Protein AF-A0A6A6U9G2-F1 (afdb_monomer_lite)

pLDDT: mean 72.26, std 16.67, range [49.41, 94.44]

InterPro domains:
  IPR018824 Conidiation-specific protein 6 [PF10346] (43-72)

Sequence (77 aa):
MADNLRSSAVGQNPTFAQTVSKEENILGDKAVGGMDNDSDHVANVESGLKAAINNPNTSAKAKTEAEEKLKTLQSKS

Radius of gyration: 27.87 Å; chains: 1; bounding box: 68×57×48 Å

Foldseek 3Di:
DDDPPDPDPPPCPPPPVVVVVVVVVPCPAVPPVHPPDPVVVLVVLLVVLVCLLPDPPHDPVSNVVSVVVNVVSVVVD

Structure (mmCIF, N/CA/C/O backbone):
data_AF-A0A6A6U9G2-F1
#
_entry.id   AF-A0A6A6U9G2-F1
#
loop_
_atom_site.group_PDB
_atom_site.id
_atom_site.type_symbol
_atom_site.label_atom_id
_atom_site.label_alt_id
_atom_site.label_comp_id
_atom_site.label_asym_id
_atom_site.label_entity_id
_atom_site.label_seq_id
_atom_site.pdbx_PDB_ins_code
_atom_site.Cartn_x
_atom_site.Cartn_y
_atom_site.Cartn_z
_atom_site.occupancy
_atom_site.B_iso_or_equiv
_atom_site.auth_seq_id
_atom_site.auth_comp_id
_atom_site.auth_asym_id
_atom_site.auth_atom_id
_atom_site.pdbx_PDB_model_num
ATOM 1 N N . MET A 1 1 ? 63.492 -46.187 -31.701 1.00 49.97 1 MET A N 1
ATOM 2 C CA . MET A 1 1 ? 63.208 -45.227 -30.611 1.00 49.97 1 MET A CA 1
ATOM 3 C C . MET A 1 1 ? 61.867 -44.593 -30.938 1.00 49.97 1 MET A C 1
ATOM 5 O O . MET A 1 1 ? 61.705 -44.157 -32.067 1.00 49.97 1 MET A O 1
ATOM 9 N N . ALA A 1 2 ? 6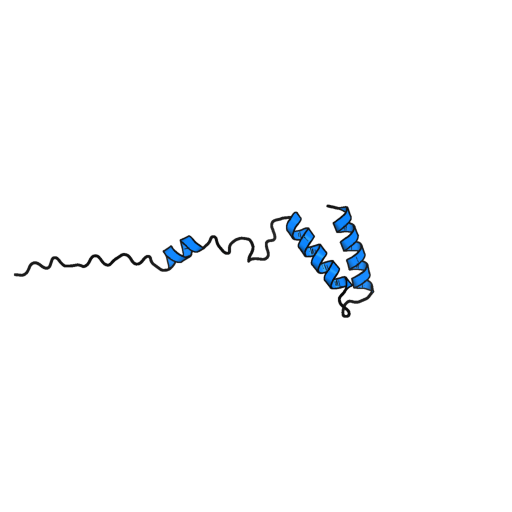0.887 -44.741 -30.045 1.00 49.41 2 ALA A N 1
ATOM 10 C CA . ALA A 1 2 ? 59.461 -44.640 -30.352 1.00 49.41 2 ALA A CA 1
ATOM 11 C C . ALA A 1 2 ? 58.964 -43.198 -30.531 1.00 49.41 2 ALA A C 1
ATOM 13 O O . ALA A 1 2 ? 59.303 -42.304 -29.758 1.00 49.41 2 ALA A O 1
ATOM 14 N N . ASP A 1 3 ? 58.137 -43.043 -31.560 1.00 56.59 3 ASP A N 1
ATOM 15 C CA . ASP A 1 3 ? 57.320 -41.887 -31.897 1.00 56.59 3 ASP A CA 1
ATOM 16 C C . ASP A 1 3 ? 56.187 -41.741 -30.867 1.00 56.59 3 ASP A C 1
ATOM 18 O O . ASP A 1 3 ? 55.286 -42.575 -30.795 1.00 56.59 3 ASP A O 1
ATOM 22 N N . ASN A 1 4 ? 56.258 -40.709 -30.024 1.00 58.22 4 ASN A N 1
ATOM 23 C CA . ASN A 1 4 ? 55.255 -40.419 -28.996 1.00 58.22 4 ASN A CA 1
ATOM 24 C C . ASN A 1 4 ? 54.378 -39.227 -29.421 1.00 58.22 4 ASN A C 1
ATOM 26 O O . ASN A 1 4 ? 54.303 -38.205 -28.741 1.00 58.22 4 ASN A O 1
ATOM 30 N N . LEU A 1 5 ? 53.679 -39.372 -30.549 1.00 61.81 5 LEU A N 1
ATOM 31 C CA . LEU A 1 5 ? 52.565 -38.515 -30.972 1.00 61.81 5 LEU A CA 1
ATOM 32 C C . LEU A 1 5 ? 51.255 -38.988 -30.317 1.00 61.81 5 LEU A C 1
ATOM 34 O O . LEU A 1 5 ? 50.389 -39.592 -30.952 1.00 61.81 5 LEU A O 1
ATOM 38 N N . ARG A 1 6 ? 51.082 -38.727 -29.017 1.00 61.88 6 ARG A N 1
ATOM 39 C CA . ARG A 1 6 ? 49.767 -38.868 -28.368 1.00 61.88 6 ARG A CA 1
ATOM 40 C C . ARG A 1 6 ? 49.630 -37.949 -27.157 1.00 61.88 6 ARG A C 1
ATOM 42 O O . ARG A 1 6 ? 49.490 -38.416 -26.035 1.00 61.88 6 ARG A O 1
ATOM 49 N N . SER A 1 7 ? 49.626 -36.636 -27.377 1.00 50.03 7 SER A N 1
ATOM 50 C CA . SER A 1 7 ? 48.990 -35.746 -26.402 1.00 50.03 7 SER A CA 1
ATOM 51 C C . SER A 1 7 ? 47.561 -35.519 -26.860 1.00 50.03 7 SER A C 1
ATOM 53 O O . SER A 1 7 ? 47.290 -34.804 -27.822 1.00 50.03 7 SER A O 1
ATOM 55 N N . SER A 1 8 ? 46.675 -36.279 -26.226 1.00 54.59 8 SER A N 1
ATOM 56 C CA . SER A 1 8 ? 45.226 -36.184 -26.288 1.00 54.59 8 SER A CA 1
ATOM 57 C C . SER A 1 8 ? 44.757 -34.746 -26.482 1.00 54.59 8 SER A C 1
ATOM 59 O O . SER A 1 8 ? 45.122 -33.869 -25.700 1.00 54.59 8 SER A O 1
ATOM 61 N N . ALA A 1 9 ? 43.888 -34.536 -27.472 1.00 54.88 9 ALA A N 1
ATOM 62 C CA . ALA A 1 9 ? 42.955 -33.422 -27.471 1.00 54.88 9 ALA A CA 1
ATOM 63 C C . ALA A 1 9 ? 42.125 -33.529 -26.185 1.00 54.88 9 ALA A C 1
ATOM 65 O O . ALA A 1 9 ? 41.105 -34.216 -26.137 1.00 54.88 9 ALA A O 1
ATOM 66 N N . VAL A 1 10 ? 42.632 -32.926 -25.109 1.00 54.31 10 VAL A N 1
ATOM 67 C CA . VAL A 1 10 ? 41.881 -32.676 -23.889 1.00 54.31 10 VAL A CA 1
ATOM 68 C C . VAL A 1 10 ? 40.771 -31.750 -24.344 1.00 54.31 10 VAL A C 1
ATOM 70 O O . VAL A 1 10 ? 41.018 -30.578 -24.631 1.00 54.31 10 VAL A O 1
ATOM 73 N N . GLY A 1 11 ? 39.580 -32.324 -24.538 1.00 54.72 11 GLY A N 1
ATOM 74 C CA . GLY A 1 11 ? 38.374 -31.569 -24.823 1.00 54.72 11 GLY A CA 1
ATOM 75 C C . GLY A 1 11 ? 38.342 -30.409 -23.850 1.00 54.72 11 GLY A C 1
ATOM 76 O O . GLY A 1 11 ? 38.437 -30.619 -22.638 1.00 54.72 11 GLY A O 1
ATOM 77 N N . GLN A 1 12 ? 38.334 -29.194 -24.389 1.00 55.44 12 GLN A N 1
ATOM 78 C CA . GLN A 1 12 ? 38.229 -28.000 -23.577 1.00 55.44 12 GLN A CA 1
ATOM 79 C C . GLN A 1 12 ? 36.874 -28.064 -22.881 1.00 55.44 12 GLN A C 1
ATOM 81 O O . GLN A 1 12 ? 35.864 -27.658 -23.444 1.00 55.44 12 GLN A O 1
ATOM 86 N N . ASN A 1 13 ? 36.842 -28.639 -21.679 1.00 62.59 13 ASN A N 1
ATOM 87 C CA . ASN A 1 13 ? 35.728 -28.448 -20.778 1.00 62.59 13 ASN A CA 1
ATOM 88 C C . ASN A 1 13 ? 35.773 -26.963 -20.433 1.00 62.59 13 ASN A C 1
ATOM 90 O O . ASN A 1 13 ? 36.762 -26.532 -19.826 1.00 62.59 13 ASN A O 1
ATOM 94 N N . PRO A 1 14 ? 34.787 -26.168 -20.888 1.00 62.06 14 PRO A N 1
ATOM 95 C CA . PRO A 1 14 ? 34.763 -24.755 -20.575 1.00 62.06 14 PRO A CA 1
ATOM 96 C C . PRO A 1 14 ? 34.830 -24.647 -19.058 1.00 62.06 14 PRO A C 1
ATOM 98 O O . PRO A 1 14 ? 34.109 -25.337 -18.334 1.00 62.06 14 PRO A O 1
ATOM 101 N N . THR A 1 15 ? 35.784 -23.857 -18.574 1.00 68.00 15 THR A N 1
ATOM 102 C CA . THR A 1 15 ? 35.931 -23.616 -17.145 1.00 68.00 15 THR A CA 1
ATOM 103 C C . THR A 1 15 ? 34.598 -23.124 -16.600 1.00 68.00 15 THR A C 1
ATOM 105 O O . THR A 1 15 ? 33.872 -22.420 -17.298 1.00 68.00 15 THR A O 1
ATOM 108 N N . PHE A 1 16 ? 34.283 -23.476 -15.352 1.00 57.78 16 PHE A N 1
ATOM 109 C CA . PHE A 1 16 ? 33.062 -23.040 -14.667 1.00 57.78 16 PHE A CA 1
ATOM 110 C C . PHE A 1 16 ? 32.778 -21.545 -14.899 1.00 57.78 16 PHE A C 1
ATOM 112 O O . PHE A 1 16 ? 31.655 -21.173 -15.207 1.00 57.78 16 PHE A O 1
ATOM 119 N N . ALA A 1 17 ? 33.825 -20.711 -14.909 1.00 57.12 17 ALA A N 1
ATOM 120 C CA . ALA A 1 17 ? 33.768 -19.298 -15.280 1.00 57.12 17 ALA A CA 1
ATOM 121 C C . ALA A 1 17 ? 33.015 -19.003 -16.596 1.00 57.12 17 ALA A C 1
ATOM 123 O O . ALA A 1 17 ? 32.181 -18.109 -16.617 1.00 57.12 17 ALA A O 1
ATOM 124 N N . GLN A 1 18 ? 33.243 -19.757 -17.679 1.00 56.69 18 GLN A N 1
ATOM 125 C CA . GLN A 1 18 ? 32.560 -19.541 -18.963 1.00 56.69 18 GLN A CA 1
ATOM 126 C C . GLN A 1 18 ? 31.075 -19.928 -18.944 1.00 56.69 18 GLN A C 1
ATOM 128 O O . GLN A 1 18 ? 30.296 -19.332 -19.690 1.00 56.69 18 GLN A O 1
ATOM 133 N N . THR A 1 19 ? 30.673 -20.916 -18.134 1.00 58.91 19 THR A N 1
ATOM 134 C CA . THR A 1 19 ? 29.251 -21.257 -17.967 1.00 58.91 19 THR A CA 1
ATOM 135 C C . THR A 1 19 ? 28.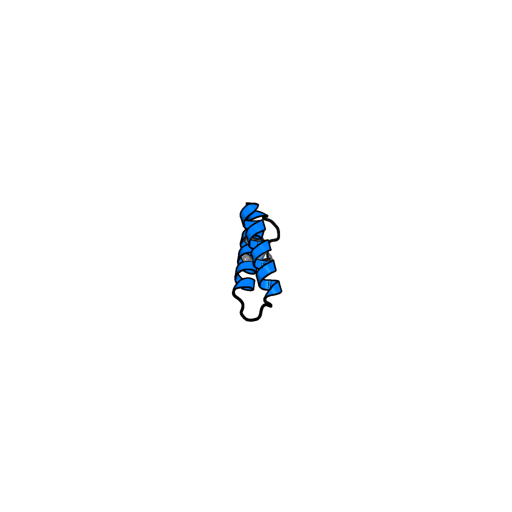542 -20.211 -17.121 1.00 58.91 19 THR A C 1
ATOM 137 O O . THR A 1 19 ? 27.464 -19.777 -17.513 1.00 58.91 19 THR A O 1
ATOM 140 N N . VAL A 1 20 ? 29.180 -19.717 -16.049 1.00 58.31 20 VAL A N 1
ATOM 141 C CA . VAL A 1 20 ? 28.577 -18.654 -15.230 1.00 58.31 20 VAL A CA 1
ATOM 142 C C . VAL A 1 20 ? 28.426 -17.372 -16.046 1.00 58.31 20 VAL A C 1
ATOM 144 O O . VAL A 1 20 ? 27.341 -16.812 -16.073 1.00 58.31 20 VAL A O 1
ATOM 147 N N . SER A 1 21 ? 29.443 -16.979 -16.828 1.00 56.75 21 SER A N 1
ATOM 148 C CA . SER A 1 21 ? 29.392 -15.766 -17.663 1.00 56.75 21 SER A CA 1
ATOM 149 C C . SER A 1 21 ? 28.268 -15.754 -18.710 1.00 56.75 21 SER A C 1
ATOM 151 O O . SER A 1 21 ? 27.827 -14.681 -19.111 1.00 56.75 21 SER A O 1
ATOM 153 N N . LYS A 1 22 ? 27.798 -16.917 -19.184 1.00 57.94 22 LYS A N 1
ATOM 154 C CA . LYS A 1 22 ? 26.650 -17.001 -20.110 1.00 57.94 22 LYS A CA 1
ATOM 155 C C . LYS A 1 22 ? 25.297 -16.985 -19.391 1.00 57.94 22 LYS A C 1
ATOM 157 O O . LYS A 1 22 ? 24.293 -16.673 -20.025 1.00 57.94 22 LYS A O 1
ATOM 162 N N . GLU A 1 23 ? 25.273 -17.287 -18.097 1.00 56.12 23 GLU A N 1
ATOM 163 C CA . GLU A 1 23 ? 24.071 -17.324 -17.256 1.00 56.12 23 GLU A CA 1
ATOM 164 C C . GLU A 1 23 ? 23.886 -16.062 -16.391 1.00 56.12 23 GLU A C 1
ATOM 166 O O . GLU A 1 23 ? 22.907 -15.959 -15.656 1.00 56.12 23 GLU A O 1
ATOM 171 N N . GLU A 1 24 ? 24.756 -15.051 -16.493 1.00 52.72 24 GLU A N 1
ATOM 172 C CA . GLU A 1 24 ? 24.649 -13.839 -15.654 1.00 52.72 24 GLU A CA 1
ATOM 173 C C . GLU A 1 24 ? 23.462 -12.931 -16.009 1.00 52.72 24 GLU A C 1
ATOM 175 O O . GLU A 1 24 ? 23.169 -11.976 -15.294 1.00 52.72 24 GLU A O 1
ATOM 180 N N . ASN A 1 25 ? 22.704 -13.255 -17.059 1.00 54.16 25 ASN A N 1
ATOM 181 C CA . ASN A 1 25 ? 21.537 -12.469 -17.458 1.00 54.16 25 ASN A CA 1
ATOM 182 C C . ASN A 1 25 ? 20.234 -12.859 -16.737 1.00 54.16 25 ASN A C 1
ATOM 184 O O . ASN A 1 25 ? 19.178 -12.319 -17.058 1.00 54.16 25 ASN A O 1
ATOM 188 N N . ILE A 1 26 ? 20.274 -13.805 -15.792 1.00 57.62 26 ILE A N 1
ATOM 189 C CA . ILE A 1 26 ? 19.061 -14.323 -15.136 1.00 57.62 26 ILE A CA 1
ATOM 190 C C . ILE A 1 26 ? 18.766 -13.586 -13.814 1.00 57.62 26 ILE A C 1
ATOM 192 O O . ILE A 1 26 ? 17.639 -13.629 -13.327 1.00 57.62 26 ILE A O 1
ATOM 196 N N . LEU A 1 27 ? 19.738 -12.861 -13.242 1.00 57.16 27 LEU A N 1
ATOM 197 C CA . LEU A 1 27 ? 19.618 -12.346 -11.867 1.00 57.16 27 LEU A CA 1
ATOM 198 C C . LEU A 1 27 ? 19.866 -10.839 -11.688 1.00 57.16 27 LEU A C 1
ATOM 200 O O . LEU A 1 27 ? 19.768 -10.339 -10.572 1.00 57.16 27 LEU A O 1
ATOM 204 N N . GLY A 1 28 ? 20.159 -10.104 -12.761 1.00 55.34 28 GLY A N 1
ATOM 205 C CA . GLY A 1 28 ? 20.761 -8.771 -12.648 1.00 55.34 28 GLY A CA 1
ATOM 206 C C . GLY A 1 28 ? 19.856 -7.605 -12.241 1.00 55.34 28 GLY A C 1
ATOM 207 O O . GLY A 1 28 ? 20.385 -6.622 -11.745 1.00 55.34 28 GLY A O 1
ATOM 208 N N . ASP A 1 29 ? 18.533 -7.683 -12.418 1.00 55.53 29 ASP A N 1
ATOM 209 C CA . ASP A 1 29 ? 17.693 -6.472 -12.286 1.00 55.53 29 ASP A CA 1
ATOM 210 C C . ASP A 1 29 ? 16.476 -6.631 -11.359 1.00 55.53 29 ASP A C 1
ATOM 212 O O . ASP A 1 29 ? 16.161 -5.746 -10.572 1.00 55.53 29 ASP A O 1
ATOM 216 N N . LYS A 1 30 ? 15.808 -7.794 -11.367 1.00 55.00 30 LYS A N 1
ATOM 217 C CA . LYS A 1 30 ? 14.586 -8.009 -10.559 1.00 55.00 30 LYS A CA 1
ATOM 218 C C . LYS A 1 30 ? 14.812 -8.695 -9.209 1.00 55.00 30 LYS A C 1
ATOM 220 O O . LYS A 1 30 ? 13.885 -8.758 -8.406 1.00 55.00 30 LYS A O 1
ATOM 225 N N . ALA A 1 31 ? 15.989 -9.286 -8.987 1.00 58.50 31 ALA A N 1
ATOM 226 C CA . ALA A 1 31 ? 16.274 -10.096 -7.797 1.00 58.50 31 ALA A CA 1
ATOM 227 C C . ALA A 1 31 ? 16.967 -9.306 -6.676 1.00 58.50 31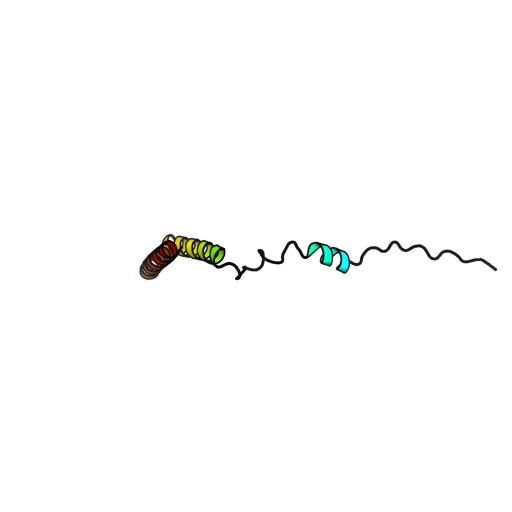 ALA A C 1
ATOM 229 O O . ALA A 1 31 ? 16.787 -9.611 -5.498 1.00 58.50 31 ALA A O 1
ATOM 230 N N . VAL A 1 32 ? 17.726 -8.269 -7.032 1.00 59.22 32 VAL A N 1
ATOM 231 C CA . VAL A 1 32 ? 18.053 -7.180 -6.111 1.00 59.22 32 VAL A CA 1
ATOM 232 C C . VAL A 1 32 ? 16.823 -6.276 -6.082 1.00 59.22 32 VAL A C 1
ATOM 234 O O . VAL A 1 32 ? 16.201 -6.103 -7.123 1.00 59.22 32 VAL A O 1
ATOM 237 N N . GLY A 1 33 ? 16.386 -5.781 -4.924 1.00 56.00 33 GLY A N 1
ATOM 238 C CA . GLY A 1 33 ? 15.208 -4.910 -4.842 1.00 56.00 33 GLY A CA 1
ATOM 239 C C . GLY A 1 33 ? 15.421 -3.640 -5.665 1.00 56.00 33 GLY A C 1
ATOM 240 O O . GLY A 1 33 ? 15.939 -2.669 -5.126 1.00 56.00 33 GLY A O 1
ATOM 241 N N . GLY A 1 34 ? 15.083 -3.698 -6.956 1.00 54.81 34 GLY A N 1
ATOM 242 C CA . GLY A 1 34 ? 15.418 -2.697 -7.956 1.00 54.81 34 GLY A CA 1
ATOM 243 C C . GLY A 1 34 ? 14.927 -1.331 -7.514 1.00 54.81 34 GLY A C 1
ATOM 244 O O . GLY A 1 34 ? 13.733 -1.134 -7.285 1.00 54.81 34 GLY A O 1
ATOM 245 N N . MET A 1 35 ? 15.865 -0.401 -7.362 1.00 56.16 35 MET A N 1
ATOM 246 C CA . MET A 1 35 ? 15.578 1.000 -7.067 1.00 56.16 35 MET A CA 1
ATOM 247 C C . MET A 1 35 ? 15.178 1.788 -8.325 1.00 56.16 35 MET A C 1
ATOM 249 O O . MET A 1 35 ? 14.845 2.964 -8.222 1.00 56.16 35 MET A O 1
ATOM 253 N N . ASP A 1 36 ? 15.165 1.148 -9.496 1.00 56.97 36 ASP A N 1
ATOM 254 C CA . ASP A 1 36 ? 15.237 1.841 -10.778 1.00 56.97 36 ASP A CA 1
ATOM 255 C C . ASP A 1 36 ? 14.000 1.580 -11.645 1.00 56.97 36 ASP A C 1
ATOM 257 O O . ASP A 1 36 ? 14.111 0.988 -12.705 1.00 56.97 36 ASP A O 1
ATOM 261 N N . ASN A 1 37 ? 12.819 2.003 -11.176 1.00 59.31 37 ASN A N 1
ATOM 262 C CA . ASN A 1 37 ? 11.662 2.408 -11.994 1.00 59.31 37 ASN A CA 1
ATOM 263 C C . ASN A 1 37 ? 10.670 3.151 -11.081 1.00 59.31 37 ASN A C 1
ATOM 265 O O . ASN A 1 37 ? 10.073 2.540 -10.191 1.00 59.31 37 ASN A O 1
ATOM 269 N N . ASP A 1 38 ? 10.442 4.449 -11.312 1.00 62.16 38 ASP A N 1
ATOM 270 C CA . ASP A 1 38 ? 9.486 5.248 -10.523 1.00 62.16 38 ASP A CA 1
ATOM 271 C C . ASP A 1 38 ? 8.085 4.605 -10.486 1.00 62.16 38 ASP A C 1
ATOM 273 O O . ASP A 1 38 ? 7.408 4.626 -9.459 1.00 62.16 38 ASP A O 1
ATOM 277 N N . SER A 1 39 ? 7.665 3.966 -11.583 1.00 62.50 39 SER A N 1
ATOM 278 C CA . SER A 1 39 ? 6.368 3.287 -11.688 1.00 62.50 39 SER A CA 1
ATOM 279 C C . SER A 1 39 ? 6.267 2.014 -10.835 1.00 62.50 39 SER A C 1
ATOM 281 O O . SER A 1 39 ? 5.252 1.811 -10.166 1.00 62.50 39 SER A O 1
ATOM 283 N N . ASP A 1 40 ? 7.311 1.177 -10.804 1.00 63.69 40 ASP A N 1
ATOM 284 C CA . ASP A 1 40 ? 7.325 -0.056 -9.998 1.00 63.69 40 ASP A CA 1
ATOM 285 C C . ASP A 1 40 ? 7.471 0.261 -8.502 1.00 63.69 40 ASP A C 1
ATOM 287 O O . ASP A 1 40 ? 6.874 -0.397 -7.642 1.00 63.69 40 ASP A O 1
ATOM 291 N N . HIS A 1 41 ? 8.218 1.320 -8.181 1.00 72.00 41 HIS A N 1
ATOM 292 C CA . HIS A 1 41 ? 8.362 1.814 -6.819 1.00 72.00 41 HIS A CA 1
ATOM 293 C C . HIS A 1 41 ? 7.012 2.267 -6.237 1.00 72.00 41 HIS A C 1
ATOM 295 O O . HIS A 1 41 ? 6.681 1.898 -5.109 1.00 72.00 41 HIS A O 1
ATOM 301 N N . VAL A 1 42 ? 6.186 2.987 -7.008 1.00 81.00 42 VAL A N 1
ATOM 302 C CA . VAL A 1 42 ? 4.852 3.425 -6.553 1.00 81.00 42 VAL A CA 1
ATOM 303 C C . VAL A 1 42 ? 3.953 2.230 -6.228 1.00 81.00 42 VAL A C 1
ATOM 305 O O . VAL A 1 42 ? 3.373 2.191 -5.142 1.00 81.00 42 VAL A O 1
ATOM 308 N N . ALA A 1 43 ? 3.886 1.221 -7.101 1.00 83.81 43 ALA A N 1
ATOM 309 C CA . ALA A 1 43 ? 3.054 0.036 -6.877 1.00 83.81 43 ALA A CA 1
ATOM 310 C C . ALA A 1 43 ? 3.450 -0.732 -5.600 1.00 83.81 43 ALA A C 1
ATOM 312 O O . ALA A 1 43 ? 2.590 -1.125 -4.800 1.00 83.81 43 ALA A O 1
ATOM 313 N N . ASN A 1 44 ? 4.755 -0.891 -5.365 1.00 84.50 44 ASN A N 1
ATOM 314 C CA . ASN A 1 44 ? 5.274 -1.544 -4.165 1.00 84.50 44 ASN A CA 1
ATOM 315 C C . ASN A 1 44 ? 4.948 -0.742 -2.897 1.00 84.50 44 ASN A C 1
ATOM 317 O O . ASN A 1 44 ? 4.460 -1.313 -1.916 1.00 84.50 44 ASN A O 1
ATOM 321 N N . VAL A 1 45 ? 5.133 0.580 -2.925 1.00 86.44 45 VAL A N 1
ATOM 322 C CA . VAL A 1 45 ? 4.809 1.466 -1.797 1.00 86.44 45 VAL A CA 1
ATOM 323 C C . VAL A 1 45 ? 3.308 1.448 -1.492 1.00 86.44 45 VAL A C 1
ATOM 325 O O . VAL A 1 45 ? 2.929 1.322 -0.326 1.00 86.44 45 VAL A O 1
ATOM 328 N N . GLU A 1 46 ? 2.437 1.495 -2.505 1.00 89.00 46 GLU A N 1
ATOM 329 C CA . GLU A 1 46 ? 0.989 1.387 -2.300 1.00 89.00 46 GLU A CA 1
ATOM 330 C C . GLU A 1 46 ? 0.597 0.080 -1.607 1.00 89.00 46 GLU A C 1
ATOM 332 O O . GLU A 1 46 ? -0.231 0.081 -0.692 1.00 89.00 46 GLU A O 1
ATOM 337 N N . SER A 1 47 ? 1.178 -1.042 -2.041 1.00 89.12 47 SER A N 1
ATOM 338 C CA . SER A 1 47 ? 0.896 -2.352 -1.452 1.00 89.12 47 SER A CA 1
ATOM 339 C C . SER A 1 47 ? 1.326 -2.419 0.020 1.00 89.12 47 SER A C 1
ATOM 341 O O . SER A 1 47 ? 0.571 -2.912 0.862 1.00 89.12 47 SER A O 1
ATOM 343 N N . GLY A 1 48 ? 2.483 -1.835 0.355 1.00 91.06 48 GLY A N 1
ATOM 344 C CA . GLY A 1 48 ? 2.989 -1.759 1.723 1.00 91.06 48 GLY A CA 1
ATOM 345 C C . GLY A 1 48 ? 2.114 -0.888 2.624 1.00 91.06 48 GLY A C 1
ATOM 346 O O . GLY A 1 48 ? 1.798 -1.283 3.747 1.00 91.06 48 GLY A O 1
ATOM 347 N N . LEU A 1 49 ? 1.648 0.262 2.125 1.00 92.94 49 LEU A N 1
ATOM 348 C CA . LEU A 1 49 ? 0.723 1.129 2.861 1.00 92.94 49 LEU A CA 1
ATOM 349 C C . LEU A 1 49 ? -0.626 0.436 3.101 1.00 92.94 49 LEU A C 1
ATOM 351 O O . LEU A 1 49 ? -1.123 0.447 4.226 1.00 92.94 49 LEU A O 1
ATOM 355 N N . LYS A 1 50 ? -1.181 -0.251 2.092 1.00 91.94 50 LYS A N 1
ATOM 356 C CA . LYS A 1 50 ? -2.408 -1.061 2.232 1.00 91.94 50 LYS A CA 1
ATOM 357 C C . LYS A 1 50 ? -2.246 -2.163 3.286 1.00 91.94 50 LYS A C 1
ATOM 359 O O . LYS A 1 50 ? -3.139 -2.370 4.109 1.00 91.94 50 LYS A O 1
ATOM 364 N N . ALA A 1 51 ? -1.098 -2.840 3.309 1.00 94.44 51 ALA A N 1
ATOM 365 C CA . ALA A 1 51 ? -0.792 -3.842 4.327 1.00 94.44 51 ALA A CA 1
ATOM 366 C C . ALA A 1 51 ? -0.704 -3.228 5.736 1.00 94.44 51 ALA A C 1
ATOM 368 O O . ALA A 1 51 ? -1.236 -3.795 6.692 1.00 94.44 51 ALA A O 1
ATOM 369 N N . ALA A 1 52 ? -0.090 -2.049 5.871 1.00 93.00 52 ALA A N 1
ATOM 370 C CA . ALA A 1 52 ? 0.012 -1.337 7.143 1.00 93.00 52 ALA A CA 1
ATOM 371 C C . ALA A 1 52 ? -1.358 -0.918 7.707 1.00 93.00 52 ALA A C 1
ATOM 373 O O . ALA A 1 52 ? -1.547 -0.969 8.921 1.00 93.00 52 ALA A O 1
ATO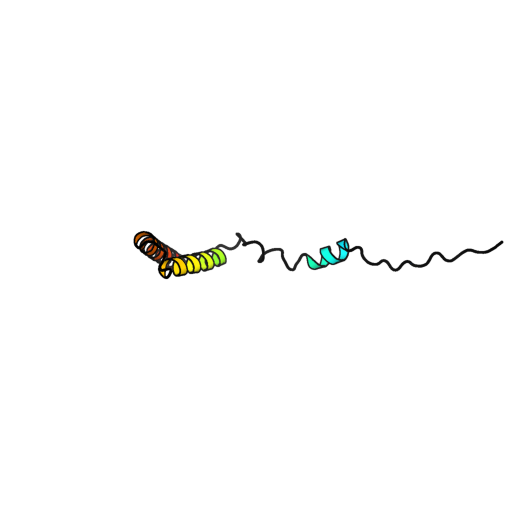M 374 N N . ILE A 1 53 ? -2.325 -0.564 6.856 1.00 92.75 53 ILE A N 1
ATOM 375 C CA . ILE A 1 53 ? -3.697 -0.206 7.265 1.00 92.75 53 ILE A CA 1
ATOM 376 C C . ILE A 1 53 ? -4.437 -1.425 7.840 1.00 92.75 53 ILE A C 1
ATOM 378 O O . ILE A 1 53 ? -5.044 -1.354 8.914 1.00 92.75 53 ILE A O 1
ATOM 382 N N . ASN A 1 54 ? -4.328 -2.570 7.162 1.00 93.88 54 ASN A N 1
ATOM 383 C CA . ASN A 1 54 ? -5.021 -3.802 7.548 1.00 93.88 54 ASN A CA 1
ATOM 384 C C . ASN A 1 54 ? -4.354 -4.557 8.707 1.00 93.88 54 ASN A C 1
ATOM 386 O O . ASN A 1 54 ? -4.979 -5.428 9.311 1.00 93.88 54 ASN A O 1
ATOM 390 N N . ASN A 1 55 ? -3.104 -4.240 9.045 1.00 93.50 55 ASN A N 1
ATOM 391 C CA . ASN A 1 55 ? -2.399 -4.912 10.130 1.00 93.50 55 ASN A CA 1
ATOM 392 C C . ASN A 1 55 ? -3.057 -4.582 11.495 1.00 93.50 55 ASN A C 1
ATOM 394 O O . ASN A 1 55 ? -3.204 -3.414 11.849 1.00 93.50 55 ASN A O 1
ATOM 398 N N . PRO A 1 56 ? -3.483 -5.564 12.308 1.00 90.38 56 PRO A N 1
ATOM 399 C CA . PRO A 1 56 ? -4.030 -5.289 13.641 1.00 90.38 56 PRO A CA 1
ATOM 400 C C . PRO A 1 56 ? -2.980 -4.745 14.625 1.00 90.38 56 PRO A C 1
ATOM 402 O O . PRO A 1 56 ? -3.351 -4.117 15.611 1.00 90.38 56 PRO A O 1
ATOM 405 N N . ASN A 1 57 ? -1.686 -4.941 14.347 1.00 94.12 57 ASN A N 1
ATOM 406 C CA . ASN A 1 57 ? -0.577 -4.507 15.202 1.00 94.12 57 ASN A CA 1
ATOM 407 C C . ASN A 1 57 ? -0.084 -3.078 14.912 1.00 94.12 57 ASN A C 1
ATOM 409 O O . ASN A 1 57 ? 0.808 -2.587 15.603 1.00 94.12 57 ASN A O 1
ATOM 413 N N . THR A 1 58 ? -0.612 -2.398 13.892 1.00 92.81 58 THR A N 1
ATOM 414 C CA . THR A 1 58 ? -0.296 -0.985 13.632 1.00 92.81 58 THR A CA 1
ATOM 415 C C . THR A 1 58 ? -1.164 -0.066 14.481 1.00 92.81 58 THR A C 1
ATOM 417 O O . THR A 1 58 ? -2.355 -0.301 14.690 1.00 92.81 58 THR A O 1
ATOM 420 N N . SER A 1 59 ? -0.563 1.019 14.970 1.00 93.06 59 SER A N 1
ATOM 421 C CA . SER A 1 59 ? -1.276 2.019 15.764 1.00 93.06 59 SER A CA 1
ATOM 422 C C . SER A 1 59 ? -2.318 2.758 14.921 1.00 93.06 59 SER A C 1
ATOM 424 O O . SER A 1 59 ? -2.131 2.956 13.721 1.00 93.06 59 SER A O 1
ATOM 426 N N . ALA A 1 60 ? -3.401 3.222 15.554 1.00 91.31 60 ALA A N 1
ATOM 427 C CA . ALA A 1 60 ? -4.459 3.969 14.866 1.00 91.31 60 ALA A CA 1
ATOM 428 C C . ALA A 1 60 ? -3.908 5.191 14.109 1.00 91.31 60 ALA A C 1
ATOM 430 O O . ALA A 1 60 ? -4.247 5.405 12.952 1.00 91.31 60 ALA A O 1
ATOM 431 N N . LYS A 1 61 ? -2.974 5.925 14.728 1.00 92.38 61 LYS A N 1
ATOM 432 C CA . LYS A 1 61 ? -2.288 7.057 14.095 1.00 92.38 61 LYS A CA 1
ATOM 433 C C . LYS A 1 61 ? -1.510 6.639 12.842 1.00 92.38 61 LYS A C 1
ATOM 435 O O . LYS A 1 61 ? -1.615 7.300 11.817 1.00 92.38 61 LYS A O 1
ATOM 440 N N . ALA A 1 62 ? -0.770 5.530 12.905 1.00 89.88 62 ALA A N 1
ATOM 441 C CA . ALA A 1 62 ? -0.012 5.029 11.759 1.00 89.88 62 ALA A CA 1
ATOM 442 C C . ALA A 1 62 ? -0.924 4.566 10.612 1.00 89.88 62 ALA A C 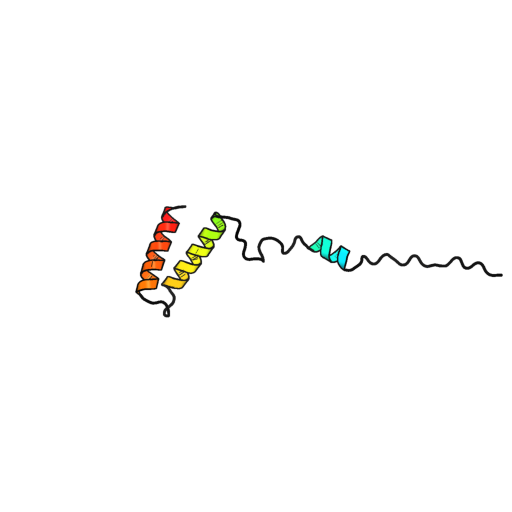1
ATOM 444 O O . ALA A 1 62 ? -0.567 4.738 9.451 1.00 89.88 62 ALA A O 1
ATOM 445 N N . LYS A 1 63 ? -2.104 4.014 10.924 1.00 92.88 63 LYS A N 1
ATOM 446 C CA . LYS A 1 63 ? -3.107 3.647 9.914 1.00 92.88 63 LYS A CA 1
ATOM 447 C C . LYS A 1 63 ? -3.653 4.875 9.194 1.00 92.88 63 LYS A C 1
ATOM 449 O O . LYS A 1 63 ? -3.636 4.895 7.970 1.00 92.88 63 LYS A O 1
ATOM 454 N N . THR A 1 64 ? -4.036 5.917 9.933 1.00 93.81 64 THR A N 1
ATOM 455 C CA . THR A 1 64 ? -4.497 7.181 9.338 1.00 93.81 64 THR A CA 1
ATOM 456 C C . THR A 1 64 ? -3.418 7.821 8.463 1.00 93.81 64 THR A C 1
ATOM 458 O O . THR A 1 64 ? -3.689 8.198 7.329 1.00 93.81 64 THR A O 1
ATOM 461 N N . GLU A 1 65 ? -2.168 7.873 8.933 1.00 93.44 65 GLU A N 1
ATOM 462 C CA . GLU A 1 65 ? -1.053 8.379 8.121 1.00 93.44 65 GLU A CA 1
ATOM 463 C C . GLU A 1 65 ? -0.813 7.529 6.860 1.00 93.44 65 GLU A C 1
ATOM 465 O O . GLU A 1 65 ? -0.460 8.063 5.807 1.00 93.44 65 GLU A O 1
ATOM 470 N N . ALA A 1 66 ? -0.990 6.206 6.943 1.00 92.06 66 ALA A N 1
ATOM 471 C CA . ALA A 1 66 ? -0.866 5.319 5.792 1.00 92.06 66 ALA A CA 1
ATOM 472 C C . ALA A 1 66 ? -2.001 5.528 4.774 1.00 92.06 66 ALA A C 1
ATOM 474 O O . ALA A 1 66 ? -1.735 5.520 3.573 1.00 92.06 66 ALA A O 1
ATOM 475 N N . GLU A 1 67 ? -3.231 5.769 5.233 1.00 92.69 67 GLU A N 1
ATOM 476 C CA . GLU A 1 67 ? -4.386 6.108 4.389 1.00 92.69 67 GLU A CA 1
ATOM 477 C C . GLU A 1 67 ? -4.184 7.438 3.654 1.00 92.69 67 GLU A C 1
ATOM 479 O O . GLU A 1 67 ? -4.390 7.513 2.441 1.00 92.69 67 GLU A O 1
ATOM 484 N N . GLU A 1 68 ? -3.727 8.478 4.359 1.00 94.00 68 GLU A N 1
ATOM 485 C CA . GLU A 1 68 ? -3.431 9.781 3.755 1.00 94.00 68 GLU A CA 1
ATOM 486 C C . GLU A 1 68 ? -2.341 9.663 2.687 1.00 94.00 68 GLU A C 1
ATOM 488 O O . GLU A 1 68 ? -2.523 10.123 1.557 1.00 94.00 68 GLU A O 1
ATOM 493 N N . LYS A 1 69 ? -1.234 8.979 3.004 1.00 90.56 69 LYS A N 1
ATOM 494 C CA . LYS A 1 69 ? -0.139 8.745 2.053 1.00 90.56 69 LYS A CA 1
ATOM 495 C C . LYS A 1 69 ? -0.613 7.961 0.835 1.00 90.56 69 LYS A C 1
ATOM 497 O O . LYS A 1 69 ? -0.311 8.360 -0.289 1.00 90.56 69 LYS A O 1
ATOM 502 N N . LEU A 1 70 ? -1.405 6.907 1.035 1.00 90.56 70 LEU A N 1
ATOM 503 C CA . LEU A 1 70 ? -1.948 6.108 -0.060 1.00 90.56 70 LEU A CA 1
ATOM 504 C C . LEU A 1 70 ? -2.815 6.963 -0.993 1.00 90.56 70 LEU A C 1
ATOM 506 O O . LEU A 1 70 ? -2.650 6.907 -2.209 1.00 90.56 70 LEU A O 1
ATOM 510 N N . LYS A 1 71 ? -3.670 7.823 -0.431 1.00 90.38 71 LYS A N 1
ATOM 511 C CA . LYS A 1 71 ? -4.511 8.739 -1.208 1.00 90.38 71 LYS A CA 1
ATOM 512 C C . LYS A 1 71 ? -3.686 9.760 -1.997 1.00 90.38 71 LYS A C 1
ATOM 514 O O . LYS A 1 71 ? -4.014 10.056 -3.143 1.00 90.38 71 LYS A O 1
ATOM 519 N N . THR A 1 72 ? -2.609 10.290 -1.410 1.00 89.25 72 THR A N 1
ATOM 520 C CA . THR A 1 72 ? -1.720 11.227 -2.119 1.00 89.25 72 THR A CA 1
ATOM 521 C C . THR A 1 72 ? -0.966 10.569 -3.272 1.00 89.25 72 THR A C 1
ATOM 523 O O . THR A 1 72 ? -0.809 11.202 -4.311 1.00 89.25 72 THR A O 1
ATOM 526 N N . LEU A 1 73 ? -0.543 9.309 -3.121 1.00 86.25 73 LEU A N 1
ATOM 527 C CA . LEU A 1 73 ? 0.128 8.547 -4.178 1.00 86.25 73 LEU A CA 1
ATOM 528 C C . LEU A 1 73 ? -0.823 8.235 -5.338 1.00 86.25 73 LEU A C 1
ATOM 530 O O . LEU A 1 73 ? -0.478 8.494 -6.487 1.00 86.25 73 LEU A O 1
ATOM 534 N N . GLN A 1 74 ? -2.046 7.791 -5.033 1.00 82.56 74 GLN A N 1
ATOM 535 C CA . GLN A 1 74 ? -3.074 7.513 -6.042 1.00 82.56 74 GLN A CA 1
ATOM 536 C C . GLN A 1 74 ? -3.492 8.758 -6.829 1.00 82.56 74 GLN A C 1
ATOM 538 O O . GLN A 1 74 ? -3.849 8.658 -7.995 1.00 82.56 74 GLN A O 1
ATOM 543 N N . SER A 1 75 ? -3.451 9.935 -6.201 1.00 82.31 75 SER A N 1
ATOM 544 C CA . SER A 1 75 ? -3.759 11.205 -6.866 1.00 82.31 75 SER A CA 1
ATOM 545 C C . SER A 1 75 ? -2.611 11.739 -7.733 1.00 82.31 75 SER A C 1
ATOM 547 O O . SER A 1 75 ? -2.816 12.732 -8.431 1.00 82.31 75 SER A O 1
ATOM 549 N N . LYS A 1 76 ? -1.403 11.171 -7.619 1.00 72.44 76 LYS A N 1
ATOM 550 C CA . LYS A 1 76 ? -0.176 11.671 -8.259 1.00 72.44 76 LYS A CA 1
ATOM 551 C C . LYS A 1 76 ? 0.312 10.784 -9.418 1.00 72.44 76 LYS A C 1
ATOM 553 O O . LYS A 1 76 ? 1.300 11.151 -10.051 1.00 72.44 76 LYS A O 1
ATOM 558 N N . SER A 1 77 ? -0.357 9.655 -9.676 1.00 56.59 77 SER A N 1
ATOM 559 C CA . SER A 1 77 ? -0.245 8.875 -10.92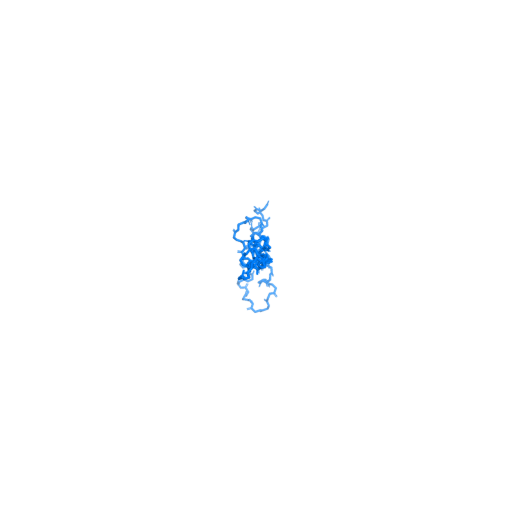6 1.00 56.59 77 SER A CA 1
ATOM 560 C C . SER A 1 77 ? -1.208 9.399 -11.982 1.00 56.59 77 SER A C 1
ATOM 562 O O . SER A 1 77 ? -0.869 9.267 -13.175 1.00 56.59 77 SER A O 1
#

Secondary structure (DSSP, 8-state):
---------------HHHHHHHHGGGSSSSSS-----HHHHHHHHHHHHHHHHH-TTS-HHHHHHHHHHHHHHHTT-

Organism: NCBI:txid703497